Protein AF-A0A353W468-F1 (afdb_monomer_lite)

Sequence (94 aa):
MVDGTFALDNAVSIEAAHHKGITGEVAGRADILIAPNLQVGNVIHKSITYFACKDLASAIVGVGAPVIITSRTDSVRTKVLTIALACYTAKASV

Structure (mmCIF, N/CA/C/O backbone):
data_AF-A0A353W468-F1
#
_entry.id   AF-A0A353W468-F1
#
loop_
_atom_site.group_PDB
_atom_site.id
_atom_site.type_symbol
_atom_site.label_atom_id
_atom_site.label_alt_id
_atom_site.label_comp_id
_atom_site.label_asym_id
_atom_site.label_entity_id
_atom_site.label_seq_id
_atom_site.pdbx_PDB_ins_code
_atom_site.Cartn_x
_atom_site.Cartn_y
_atom_site.Cartn_z
_atom_site.occupancy
_atom_site.B_iso_or_equiv
_atom_site.auth_seq_id
_atom_site.auth_comp_id
_atom_site.auth_asym_id
_atom_site.auth_atom_id
_atom_site.pdbx_PDB_model_num
ATOM 1 N N . MET A 1 1 ? -13.480 -9.336 -2.588 1.00 84.12 1 MET A N 1
ATOM 2 C CA . MET A 1 1 ? -14.539 -8.470 -2.030 1.00 84.12 1 MET A CA 1
ATOM 3 C C . MET A 1 1 ? -14.016 -7.048 -1.959 1.00 84.12 1 MET A C 1
ATOM 5 O O . MET A 1 1 ? -12.812 -6.892 -1.816 1.00 84.12 1 MET A O 1
ATOM 9 N N . VAL A 1 2 ? -14.878 -6.041 -2.094 1.00 93.25 2 VAL A N 1
ATOM 10 C CA . VAL A 1 2 ? -14.520 -4.622 -1.941 1.00 93.25 2 VAL A CA 1
ATOM 11 C C . VAL A 1 2 ? -15.586 -3.978 -1.061 1.00 93.25 2 VAL A C 1
ATOM 13 O O . VAL A 1 2 ? -16.767 -4.222 -1.286 1.00 93.25 2 VAL A O 1
ATOM 16 N N . ASP A 1 3 ? -15.165 -3.193 -0.073 1.00 94.88 3 ASP A N 1
ATOM 17 C CA . ASP A 1 3 ? -16.034 -2.507 0.888 1.00 94.88 3 ASP A CA 1
ATOM 18 C C . ASP A 1 3 ? -15.411 -1.155 1.283 1.00 94.88 3 ASP A C 1
ATOM 20 O O . ASP A 1 3 ? -14.219 -0.931 1.041 1.00 94.88 3 ASP A O 1
ATOM 24 N N . GLY A 1 4 ? -16.191 -0.258 1.890 1.00 88.00 4 GLY A N 1
ATOM 25 C CA . GLY A 1 4 ? -15.674 0.973 2.484 1.00 88.00 4 GLY A CA 1
ATOM 26 C C . GLY A 1 4 ? -16.669 2.133 2.567 1.00 88.00 4 GLY A C 1
ATOM 27 O O . GLY A 1 4 ? -17.860 1.985 2.809 1.00 88.00 4 GLY A O 1
ATOM 28 N N . THR A 1 5 ? -16.185 3.343 2.288 1.00 88.31 5 THR A N 1
ATOM 29 C CA . THR A 1 5 ? -16.017 4.452 3.253 1.00 88.31 5 THR A CA 1
ATOM 30 C C . THR A 1 5 ? -15.496 4.089 4.648 1.00 88.31 5 THR A C 1
ATOM 32 O O . THR A 1 5 ? -16.147 4.323 5.664 1.00 88.31 5 THR A O 1
ATOM 35 N N . PHE A 1 6 ? -14.275 3.562 4.721 1.00 95.38 6 PHE A N 1
ATOM 36 C CA . PHE A 1 6 ? -13.583 3.372 5.997 1.00 95.38 6 PHE A CA 1
ATOM 37 C C . PHE A 1 6 ? -12.596 4.501 6.293 1.00 95.38 6 PHE A C 1
ATOM 39 O O . PHE A 1 6 ? -11.844 4.944 5.425 1.00 95.38 6 PHE A O 1
ATOM 46 N N . ALA A 1 7 ? -12.573 4.934 7.555 1.00 96.25 7 ALA A N 1
ATOM 47 C CA . ALA A 1 7 ? -11.394 5.579 8.116 1.00 96.25 7 ALA A CA 1
ATOM 48 C C . ALA A 1 7 ? -10.252 4.552 8.219 1.00 96.25 7 ALA A C 1
ATOM 50 O O . ALA A 1 7 ? -10.500 3.345 8.256 1.00 96.25 7 ALA A O 1
ATOM 51 N N . LEU A 1 8 ? -9.003 5.024 8.265 1.00 97.00 8 LEU A N 1
ATOM 52 C CA . LEU A 1 8 ? -7.823 4.154 8.214 1.00 97.00 8 LEU A CA 1
ATOM 53 C C . LEU A 1 8 ? -7.842 3.068 9.296 1.00 97.00 8 LEU A C 1
ATOM 55 O O . LEU A 1 8 ? -7.601 1.904 9.000 1.00 97.00 8 LEU A O 1
ATOM 59 N N . ASP A 1 9 ? -8.153 3.439 10.533 1.00 97.38 9 ASP A N 1
ATOM 60 C CA . ASP A 1 9 ? -8.194 2.520 11.668 1.00 97.38 9 ASP A CA 1
ATOM 61 C C . ASP A 1 9 ? -9.245 1.421 11.488 1.00 97.38 9 ASP A C 1
ATOM 63 O O . ASP A 1 9 ? -8.959 0.251 11.726 1.00 97.38 9 ASP A O 1
ATOM 67 N N . ASN A 1 10 ? -10.415 1.776 10.958 1.00 97.00 10 ASN A N 1
ATOM 68 C CA . ASN A 1 10 ? -11.482 0.823 10.653 1.00 97.00 10 ASN A CA 1
ATOM 69 C C . ASN A 1 10 ? -11.113 -0.118 9.505 1.00 97.00 10 ASN A C 1
ATOM 71 O O . ASN A 1 10 ? -11.698 -1.187 9.397 1.00 97.00 10 ASN A O 1
ATOM 75 N N . ALA A 1 11 ? -10.192 0.276 8.624 1.00 97.44 11 ALA A N 1
ATOM 76 C CA . ALA A 1 11 ? -9.735 -0.571 7.531 1.00 97.44 11 ALA A CA 1
ATOM 77 C C . ALA A 1 11 ? -8.680 -1.589 7.997 1.00 97.44 11 ALA A C 1
ATOM 79 O O . ALA A 1 11 ? -8.640 -2.696 7.470 1.00 97.44 11 ALA A O 1
ATOM 80 N N . VAL A 1 12 ? -7.847 -1.244 8.989 1.00 97.12 12 VAL A N 1
ATOM 81 C CA . VAL A 1 12 ? -6.644 -2.030 9.345 1.00 97.12 12 VAL A CA 1
ATOM 82 C C . VAL A 1 12 ? -6.654 -2.641 10.751 1.00 97.12 12 VAL A C 1
ATOM 84 O O . VAL A 1 12 ? -5.743 -3.393 11.085 1.00 97.12 12 VAL A O 1
ATOM 87 N N . SER A 1 13 ? -7.642 -2.320 11.593 1.00 98.12 13 SER A N 1
ATOM 88 C CA . SER A 1 13 ? -7.774 -2.872 12.946 1.00 98.12 13 SER A CA 1
ATOM 89 C C . SER A 1 13 ? -9.174 -3.426 13.195 1.00 98.12 13 SER A C 1
ATOM 91 O O . SER A 1 13 ? -10.161 -2.688 13.219 1.00 98.12 13 SER A O 1
ATOM 93 N N . ILE A 1 14 ? -9.248 -4.739 13.434 1.00 97.81 14 ILE A N 1
ATOM 94 C CA . ILE A 1 14 ? -10.484 -5.438 13.824 1.00 97.81 14 ILE A CA 1
ATOM 95 C C . ILE A 1 14 ? -11.062 -4.829 15.109 1.00 97.81 14 ILE A C 1
ATOM 97 O O . ILE A 1 14 ? -12.270 -4.636 15.213 1.00 97.81 14 ILE A O 1
ATOM 101 N N . GLU A 1 15 ? -10.203 -4.481 16.069 1.00 98.19 15 GLU A N 1
ATOM 102 C CA . GLU A 1 15 ? -10.615 -3.878 17.338 1.00 98.19 15 GLU A CA 1
ATOM 103 C C . GLU A 1 15 ? -11.257 -2.498 17.129 1.00 98.19 15 GLU A C 1
ATOM 105 O O . GLU A 1 15 ? -12.334 -2.228 17.659 1.00 98.19 15 GLU A O 1
ATOM 110 N N . ALA A 1 16 ? -10.645 -1.638 16.307 1.00 97.88 16 ALA A N 1
ATOM 111 C CA . ALA A 1 16 ? -11.194 -0.314 16.011 1.00 97.88 16 ALA A CA 1
ATOM 112 C C . ALA A 1 16 ? -12.524 -0.403 15.247 1.00 97.88 16 ALA A C 1
ATOM 114 O O . ALA A 1 16 ? -13.467 0.326 15.564 1.00 97.88 16 ALA A O 1
ATOM 115 N N . ALA A 1 17 ? -12.615 -1.320 14.277 1.00 97.69 17 ALA A N 1
ATOM 116 C CA . ALA A 1 17 ? -13.854 -1.592 13.558 1.00 97.69 17 ALA A CA 1
ATOM 117 C C . ALA A 1 17 ? -14.967 -2.044 14.519 1.00 97.69 17 ALA A C 1
ATOM 119 O O . ALA A 1 17 ? -16.058 -1.473 14.500 1.00 97.69 17 ALA A O 1
ATOM 120 N N . HIS A 1 18 ? -14.664 -2.983 15.422 1.00 97.38 18 HIS A N 1
ATOM 121 C CA . HIS A 1 18 ? -15.602 -3.472 16.432 1.00 97.38 18 HIS A CA 1
ATOM 122 C C . HIS A 1 18 ? -16.070 -2.360 17.382 1.00 97.38 18 HIS A C 1
ATOM 124 O O . HIS A 1 18 ? -17.273 -2.181 17.568 1.00 97.38 18 HIS A O 1
ATOM 130 N N . HIS A 1 19 ? -15.152 -1.557 17.934 1.00 97.81 19 HIS A N 1
ATOM 131 C CA . HIS A 1 19 ? -15.498 -0.442 18.827 1.00 97.81 19 HIS A CA 1
ATOM 132 C C . HIS A 1 19 ? -16.404 0.610 18.178 1.00 97.81 19 HIS A C 1
ATOM 134 O O . HIS A 1 19 ? -17.145 1.297 18.879 1.00 97.81 19 HIS A O 1
ATOM 140 N N . LYS A 1 20 ? -16.369 0.735 16.849 1.00 96.25 20 LYS A N 1
ATOM 141 C CA . LYS A 1 20 ? -17.220 1.661 16.092 1.00 96.25 20 LYS A CA 1
ATOM 142 C C . LYS A 1 20 ? -18.429 0.993 15.434 1.00 96.25 20 LYS A C 1
ATOM 144 O O . LYS A 1 20 ? -19.131 1.653 14.672 1.00 96.25 20 LYS A O 1
ATOM 149 N N . GLY A 1 21 ? -18.672 -0.293 15.698 1.00 96.31 21 GLY A N 1
ATOM 150 C CA . GLY A 1 21 ? -19.782 -1.045 15.107 1.00 96.31 21 GLY A CA 1
ATOM 151 C C . GLY A 1 21 ? -19.696 -1.190 13.584 1.00 96.31 21 GLY A C 1
ATOM 152 O O . GLY A 1 21 ? -20.715 -1.406 12.931 1.00 96.31 21 GLY A O 1
ATOM 153 N N . ILE A 1 22 ? -18.500 -1.048 13.005 1.00 96.44 22 ILE A N 1
ATOM 154 C CA . ILE A 1 22 ? -18.275 -1.261 11.576 1.00 96.44 22 ILE A CA 1
ATOM 155 C C . ILE A 1 22 ? -18.208 -2.764 11.329 1.00 96.44 22 ILE A C 1
ATOM 157 O O . ILE A 1 22 ? -17.428 -3.480 11.956 1.00 96.44 22 ILE A O 1
ATOM 161 N N . THR A 1 23 ? -19.042 -3.235 10.411 1.00 94.12 23 THR A N 1
ATOM 162 C CA . THR A 1 23 ? -19.161 -4.647 10.036 1.00 94.12 23 THR A CA 1
ATOM 163 C C . THR A 1 23 ? -18.841 -4.815 8.553 1.00 94.12 23 THR A C 1
ATOM 165 O O . THR A 1 23 ? -18.747 -3.828 7.828 1.00 94.12 23 THR A O 1
ATOM 168 N N . GLY A 1 24 ? -18.639 -6.056 8.113 1.00 92.44 24 GLY A N 1
ATOM 169 C CA . GLY A 1 24 ? -18.232 -6.387 6.744 1.00 92.44 24 GLY A CA 1
ATOM 170 C C . GLY A 1 24 ? -16.953 -7.218 6.728 1.00 92.44 24 GLY A C 1
ATOM 171 O O . GLY A 1 24 ? -16.171 -7.190 7.677 1.00 92.44 24 GLY A O 1
ATOM 172 N N . GLU A 1 25 ? -16.726 -7.992 5.666 1.00 93.56 25 GLU A N 1
ATOM 173 C CA . GLU A 1 25 ? -15.589 -8.928 5.639 1.00 93.56 25 GLU A CA 1
ATOM 174 C C . GLU A 1 25 ? -14.227 -8.229 5.511 1.00 93.56 25 GLU A C 1
ATOM 176 O O . GLU A 1 25 ? -13.204 -8.805 5.885 1.00 93.56 25 GLU A O 1
ATOM 1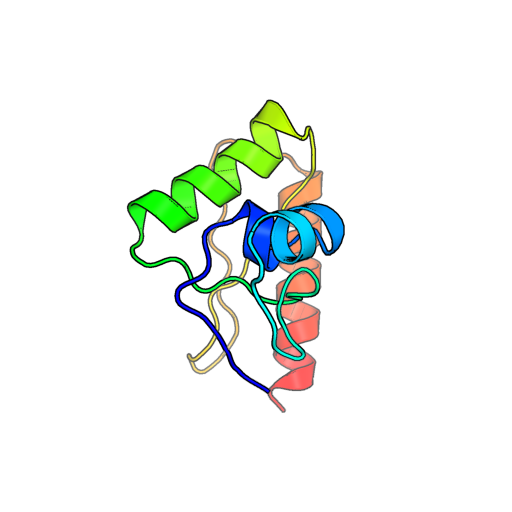81 N N . VAL A 1 26 ? -14.217 -6.991 5.004 1.00 97.12 26 VAL A N 1
ATOM 182 C CA . VAL A 1 26 ? -13.008 -6.166 4.831 1.00 97.12 26 VAL A CA 1
ATOM 183 C C . VAL A 1 26 ? -12.717 -5.312 6.073 1.00 97.12 26 VAL A C 1
ATOM 185 O O . VAL A 1 26 ? -11.579 -4.888 6.270 1.00 97.12 26 VAL A O 1
ATOM 188 N N . ALA A 1 27 ? -13.714 -5.061 6.931 1.00 97.19 27 ALA A N 1
ATOM 189 C CA . ALA A 1 27 ? -13.574 -4.198 8.102 1.00 97.19 27 ALA A CA 1
ATOM 190 C C . ALA A 1 27 ? -12.475 -4.718 9.047 1.00 97.19 27 ALA A C 1
ATOM 192 O O . ALA A 1 27 ? -12.519 -5.845 9.537 1.00 97.19 27 ALA A O 1
ATOM 193 N N . GLY A 1 28 ? -11.459 -3.891 9.279 1.00 97.62 28 GLY A N 1
ATOM 194 C CA . GLY A 1 28 ? -10.286 -4.196 10.094 1.00 97.62 28 GLY A CA 1
ATOM 195 C C . GLY A 1 28 ? -9.297 -5.182 9.467 1.00 97.62 28 GLY A C 1
ATOM 196 O O . GLY A 1 28 ? -8.356 -5.593 10.143 1.00 97.62 28 GLY A O 1
ATOM 197 N N . ARG A 1 29 ? -9.521 -5.596 8.214 1.00 97.44 29 ARG A N 1
ATOM 198 C CA . ARG A 1 29 ? -8.809 -6.689 7.532 1.00 97.44 29 ARG A CA 1
ATOM 199 C C . ARG A 1 29 ? -8.400 -6.323 6.101 1.00 97.44 29 ARG A C 1
ATOM 201 O O . ARG A 1 29 ? -8.225 -7.208 5.273 1.00 97.44 29 ARG A O 1
ATOM 208 N N . ALA A 1 30 ? -8.297 -5.036 5.780 1.00 97.62 30 ALA A N 1
ATOM 209 C CA . ALA A 1 30 ? -7.993 -4.595 4.426 1.00 97.62 30 ALA A CA 1
ATOM 210 C C . ALA A 1 30 ? -6.546 -4.929 4.022 1.00 97.62 30 ALA A C 1
ATOM 212 O O . ALA A 1 30 ? -5.597 -4.450 4.641 1.00 97.62 30 ALA A O 1
ATOM 213 N N . ASP A 1 31 ? -6.388 -5.672 2.924 1.00 96.88 31 ASP A N 1
ATOM 214 C CA . ASP A 1 31 ? -5.090 -5.884 2.265 1.00 96.88 31 ASP A CA 1
ATOM 215 C C . ASP A 1 31 ? -4.692 -4.702 1.363 1.00 96.88 31 ASP A C 1
ATOM 217 O O . ASP A 1 31 ? -3.511 -4.421 1.160 1.00 96.88 31 ASP A O 1
ATOM 221 N N . ILE A 1 32 ? -5.686 -4.006 0.795 1.00 96.12 32 ILE A N 1
ATOM 222 C CA . ILE A 1 32 ? -5.500 -2.908 -0.160 1.00 96.12 32 ILE A CA 1
ATOM 223 C C . ILE A 1 32 ? -6.265 -1.679 0.326 1.00 96.12 32 ILE A C 1
ATOM 225 O O . ILE A 1 32 ? -7.467 -1.739 0.582 1.00 96.12 32 ILE A O 1
ATOM 229 N N . LEU A 1 33 ? -5.570 -0.543 0.389 1.00 96.75 33 LEU A N 1
ATOM 230 C CA . LEU A 1 33 ? -6.159 0.760 0.685 1.00 96.75 33 LEU A CA 1
ATOM 231 C C . LEU A 1 33 ? -6.229 1.600 -0.591 1.00 96.75 33 LEU A C 1
ATOM 233 O O . LEU A 1 33 ? -5.206 1.877 -1.218 1.00 96.75 33 LEU A O 1
ATOM 237 N N . ILE A 1 34 ? -7.430 2.053 -0.947 1.00 96.25 34 ILE A N 1
ATOM 238 C CA . ILE A 1 34 ? -7.631 3.014 -2.034 1.00 96.25 34 ILE A CA 1
ATOM 239 C C . ILE A 1 34 ? -7.664 4.416 -1.430 1.00 96.25 34 ILE A C 1
ATOM 241 O O . ILE A 1 34 ? -8.602 4.782 -0.723 1.00 96.25 34 ILE A O 1
ATOM 245 N N . ALA A 1 35 ? -6.620 5.204 -1.686 1.00 96.62 35 ALA A N 1
ATOM 246 C CA . ALA A 1 35 ? -6.566 6.579 -1.209 1.00 96.62 35 ALA A CA 1
ATOM 247 C C . ALA A 1 35 ? -7.620 7.446 -1.931 1.00 96.62 35 ALA A C 1
ATOM 249 O O . ALA A 1 35 ? -7.761 7.339 -3.150 1.00 96.62 35 ALA A O 1
ATOM 250 N N . PRO A 1 36 ? -8.312 8.360 -1.226 1.00 96.44 36 PRO A N 1
ATOM 251 C CA . PRO A 1 36 ? -9.345 9.209 -1.825 1.00 96.44 36 PRO A CA 1
ATOM 252 C C . PRO A 1 36 ? -8.778 10.268 -2.782 1.00 96.44 36 PRO A C 1
ATOM 254 O O . PRO A 1 36 ? -9.512 10.849 -3.575 1.00 96.44 36 PRO A O 1
ATOM 257 N N . ASN A 1 37 ? -7.481 10.569 -2.683 1.00 97.62 37 ASN A N 1
ATOM 258 C CA . ASN A 1 37 ? -6.760 11.467 -3.577 1.00 97.62 37 ASN A CA 1
ATOM 259 C C . ASN A 1 37 ? -5.240 11.251 -3.456 1.00 97.62 37 ASN A C 1
ATOM 261 O O . ASN A 1 37 ? -4.756 10.579 -2.539 1.00 97.62 37 ASN A O 1
ATOM 265 N N . LEU A 1 38 ? -4.484 11.870 -4.368 1.00 96.50 38 LEU A N 1
ATOM 266 C CA . LEU A 1 38 ? -3.023 11.762 -4.428 1.00 96.50 38 LEU A CA 1
ATOM 267 C C . LEU A 1 38 ? -2.329 12.253 -3.149 1.00 96.50 38 LEU A C 1
ATOM 269 O O . LEU A 1 38 ? -1.338 11.659 -2.728 1.00 96.50 38 LEU A O 1
ATOM 273 N N . GLN A 1 39 ? -2.843 13.316 -2.523 1.00 97.62 39 GLN A N 1
ATOM 274 C CA . GLN A 1 39 ? -2.221 13.896 -1.331 1.00 97.62 39 GLN A CA 1
ATOM 275 C C . GLN A 1 39 ? -2.283 12.919 -0.157 1.00 97.62 39 GLN A C 1
ATOM 277 O O . GLN A 1 39 ? -1.261 12.653 0.470 1.00 97.62 39 GLN A O 1
ATOM 282 N N . VAL A 1 40 ? -3.448 12.311 0.083 1.00 97.81 40 VAL A N 1
ATOM 283 C CA . VAL A 1 40 ? -3.617 11.294 1.130 1.00 97.81 40 VAL A CA 1
ATOM 284 C C . VAL A 1 40 ? -2.754 10.063 0.845 1.00 97.81 40 VAL A C 1
ATOM 286 O O . VAL A 1 40 ? -2.086 9.573 1.753 1.00 97.81 40 VAL A O 1
ATOM 289 N N . GLY A 1 41 ? -2.686 9.604 -0.409 1.00 96.38 41 GLY A N 1
ATOM 290 C CA . GLY A 1 41 ? -1.810 8.489 -0.789 1.00 96.38 41 GLY A CA 1
ATOM 291 C C . GLY A 1 41 ? -0.329 8.771 -0.506 1.00 96.38 41 GLY A C 1
ATOM 292 O O . GLY A 1 41 ? 0.363 7.939 0.082 1.00 96.38 41 GLY A O 1
ATOM 293 N N . ASN A 1 42 ? 0.152 9.970 -0.848 1.00 94.81 42 ASN A N 1
ATOM 294 C CA . ASN A 1 42 ? 1.531 10.377 -0.578 1.00 94.81 42 ASN A CA 1
ATOM 295 C C . ASN A 1 42 ? 1.813 10.530 0.926 1.00 94.81 42 ASN A C 1
ATOM 297 O O . ASN A 1 42 ? 2.880 10.128 1.389 1.00 94.81 42 ASN A O 1
ATOM 301 N N . VAL A 1 43 ? 0.859 11.063 1.700 1.00 97.06 43 VAL A N 1
ATOM 302 C CA . VAL A 1 43 ? 0.974 11.146 3.165 1.00 97.06 43 VAL A CA 1
ATOM 303 C C . VAL A 1 43 ? 1.115 9.750 3.763 1.00 97.06 43 VAL A C 1
ATOM 305 O O . VAL A 1 43 ? 2.085 9.519 4.474 1.00 97.06 43 VAL A O 1
ATOM 308 N N . ILE A 1 44 ? 0.238 8.799 3.416 1.00 95.94 44 ILE A N 1
ATOM 309 C CA . ILE A 1 44 ? 0.321 7.412 3.909 1.00 95.94 44 ILE A CA 1
ATOM 310 C C . ILE A 1 44 ? 1.680 6.792 3.560 1.00 95.94 44 ILE A C 1
ATOM 312 O O . ILE A 1 44 ? 2.360 6.262 4.439 1.00 95.94 44 ILE A O 1
ATOM 316 N N . HIS A 1 45 ? 2.113 6.915 2.301 1.00 93.81 45 HIS A N 1
ATOM 317 C CA . HIS A 1 45 ? 3.407 6.406 1.848 1.00 93.81 45 HIS A CA 1
ATOM 318 C C . HIS A 1 45 ? 4.564 6.956 2.697 1.00 93.81 45 HIS A C 1
ATOM 320 O O . HIS A 1 45 ? 5.406 6.203 3.186 1.00 93.81 45 HIS A O 1
ATOM 326 N N . LYS A 1 46 ? 4.616 8.278 2.904 1.00 93.62 46 LYS A N 1
ATOM 327 C CA . LYS A 1 46 ? 5.684 8.924 3.679 1.00 93.62 46 LYS A CA 1
ATOM 328 C C . LYS A 1 46 ? 5.570 8.626 5.176 1.00 93.62 46 LYS A C 1
ATOM 330 O O . LYS A 1 46 ? 6.600 8.443 5.814 1.00 93.62 46 LYS A O 1
ATOM 335 N N . SER A 1 47 ? 4.370 8.499 5.737 1.00 96.69 47 SER A N 1
ATOM 336 C CA . SER A 1 47 ? 4.180 8.090 7.132 1.00 96.69 47 SER A CA 1
ATOM 337 C C . SER A 1 47 ? 4.735 6.689 7.397 1.00 96.69 47 SER A C 1
ATOM 339 O O . SER A 1 47 ? 5.403 6.485 8.408 1.00 96.69 47 SER A O 1
ATOM 341 N N . ILE A 1 48 ? 4.551 5.739 6.475 1.00 94.94 48 ILE A N 1
ATOM 342 C CA . ILE A 1 48 ? 5.139 4.396 6.598 1.00 94.94 48 ILE A CA 1
ATOM 343 C C . ILE A 1 48 ? 6.675 4.470 6.590 1.00 94.94 48 ILE A C 1
ATOM 345 O O . ILE A 1 48 ? 7.334 3.850 7.425 1.00 94.94 48 ILE A O 1
ATOM 349 N N . THR A 1 49 ? 7.256 5.278 5.699 1.00 92.56 49 THR A N 1
ATOM 350 C CA . THR A 1 49 ? 8.715 5.440 5.628 1.00 92.56 49 THR A CA 1
ATOM 351 C C . THR A 1 49 ? 9.298 6.132 6.860 1.00 92.56 49 THR A C 1
ATOM 353 O O . THR A 1 49 ? 10.249 5.628 7.451 1.00 92.56 49 THR A O 1
ATOM 356 N N . TYR A 1 50 ? 8.751 7.284 7.248 1.00 94.31 50 TYR A N 1
ATOM 357 C CA . TYR A 1 50 ? 9.373 8.170 8.236 1.00 94.31 50 TYR A CA 1
ATOM 358 C C . TYR A 1 50 ? 8.897 7.940 9.672 1.00 94.31 50 TYR A C 1
ATOM 360 O O . TYR A 1 50 ? 9.671 8.183 10.591 1.00 94.31 50 TYR A O 1
ATOM 368 N N . PHE A 1 51 ? 7.659 7.481 9.885 1.00 97.00 51 PHE A N 1
ATOM 369 C CA . PHE A 1 51 ? 7.133 7.223 11.233 1.00 97.00 51 PHE A CA 1
ATOM 370 C C . PHE A 1 51 ? 7.129 5.741 11.591 1.00 97.00 51 PHE A C 1
ATOM 372 O O . PHE A 1 51 ? 7.500 5.391 12.706 1.00 97.00 51 PHE A O 1
ATOM 379 N N . ALA A 1 52 ? 6.753 4.858 10.660 1.00 96.12 52 ALA A N 1
ATOM 380 C CA . ALA A 1 52 ? 6.797 3.415 10.913 1.00 96.12 52 ALA A CA 1
ATOM 381 C C . ALA A 1 52 ? 8.189 2.800 10.666 1.00 96.12 52 ALA A C 1
ATOM 383 O O . ALA A 1 52 ? 8.395 1.622 10.966 1.00 96.12 52 ALA A O 1
ATOM 384 N N . CYS A 1 53 ? 9.141 3.581 10.135 1.00 94.38 53 CYS A N 1
ATOM 385 C CA . CYS A 1 53 ? 10.504 3.149 9.813 1.00 94.38 53 CYS A CA 1
ATOM 386 C C . CYS A 1 53 ? 10.528 1.882 8.939 1.00 94.38 53 CYS A C 1
ATOM 388 O O . CYS A 1 53 ? 11.294 0.948 9.194 1.00 94.38 53 CYS A O 1
ATOM 390 N N . LYS A 1 54 ? 9.652 1.821 7.927 1.00 94.81 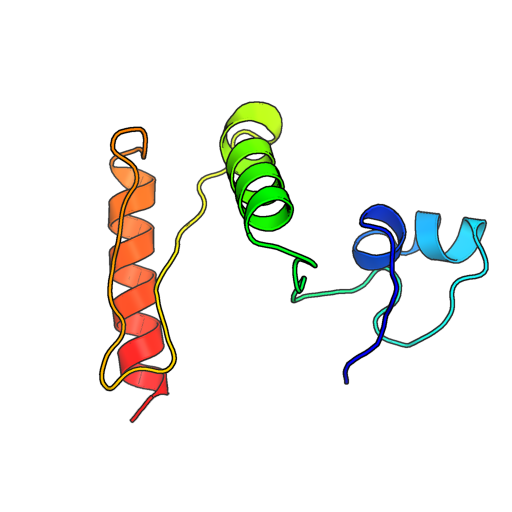54 LYS A N 1
ATOM 391 C CA . LYS A 1 54 ? 9.558 0.697 6.983 1.00 94.81 54 LYS A CA 1
ATOM 392 C C . LYS A 1 54 ? 9.896 1.123 5.559 1.00 94.81 54 LYS A C 1
ATOM 394 O O . LYS A 1 54 ? 9.521 2.204 5.110 1.00 94.81 54 LYS A O 1
ATOM 399 N N . ASP A 1 55 ? 10.555 0.229 4.828 1.00 91.62 55 ASP A N 1
ATOM 400 C CA . ASP A 1 55 ? 10.753 0.381 3.387 1.00 91.62 55 ASP A CA 1
ATOM 401 C C . ASP A 1 55 ? 9.433 0.122 2.648 1.00 91.62 55 ASP A C 1
ATOM 403 O O . ASP A 1 55 ? 8.705 -0.815 2.980 1.00 91.62 55 ASP A O 1
ATOM 407 N N . LEU A 1 56 ? 9.147 0.921 1.619 1.00 92.94 56 LEU A N 1
ATOM 408 C CA . LEU A 1 56 ? 7.945 0.785 0.798 1.00 92.94 56 LEU A CA 1
ATOM 409 C C . LEU A 1 56 ? 8.346 0.742 -0.678 1.00 92.94 56 LEU A C 1
ATOM 411 O O . LEU A 1 56 ? 8.863 1.717 -1.215 1.00 92.94 56 LEU A O 1
ATOM 415 N N . ALA A 1 57 ? 8.138 -0.411 -1.313 1.00 94.50 57 ALA A N 1
ATOM 416 C CA . ALA A 1 57 ? 8.388 -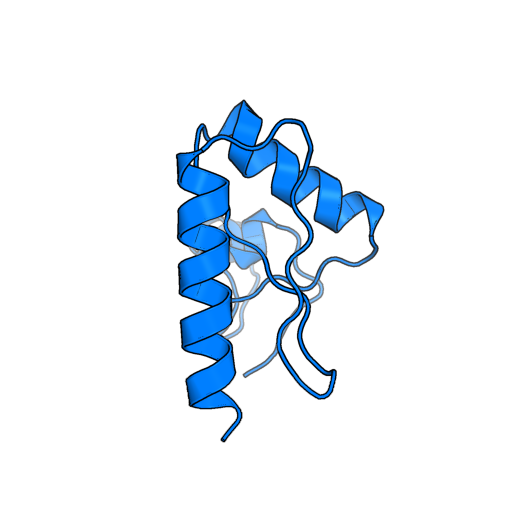0.611 -2.737 1.00 94.50 57 ALA A CA 1
ATOM 417 C C . ALA A 1 57 ? 7.169 -0.192 -3.566 1.00 94.50 57 ALA A C 1
ATOM 419 O O . ALA A 1 57 ? 6.033 -0.471 -3.184 1.00 94.50 57 ALA A O 1
ATOM 420 N N . SER A 1 58 ? 7.391 0.440 -4.714 1.00 93.69 58 SER A N 1
ATOM 421 C CA . SER A 1 58 ? 6.311 0.979 -5.544 1.00 93.69 58 SER A CA 1
ATOM 422 C C . SER A 1 58 ? 6.563 0.753 -7.030 1.00 93.69 58 SER A C 1
ATOM 424 O O . SER A 1 58 ? 7.697 0.777 -7.496 1.00 93.69 58 SER A O 1
ATOM 426 N N . ALA A 1 59 ? 5.496 0.533 -7.792 1.00 94.75 59 ALA A N 1
ATOM 427 C CA . ALA A 1 59 ? 5.544 0.442 -9.245 1.00 94.75 59 ALA A CA 1
ATOM 428 C C . ALA A 1 59 ? 4.266 1.044 -9.833 1.00 94.75 59 ALA A C 1
ATOM 430 O O . ALA A 1 59 ? 3.189 0.927 -9.24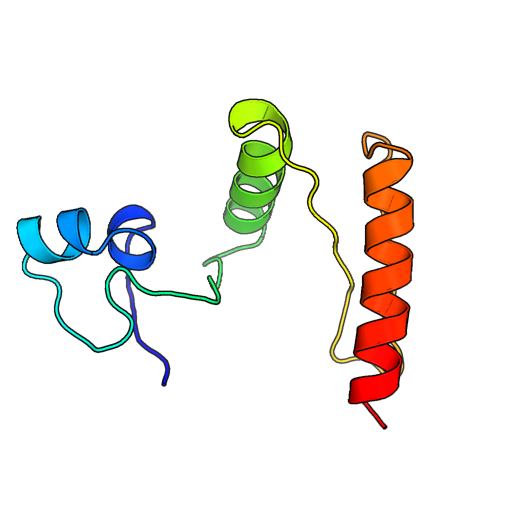8 1.00 94.75 59 ALA A O 1
ATOM 431 N N . ILE A 1 60 ? 4.385 1.673 -10.998 1.00 94.94 60 ILE A N 1
ATOM 432 C CA . ILE A 1 60 ? 3.242 2.095 -11.803 1.00 94.94 60 ILE A CA 1
ATOM 433 C C . ILE A 1 60 ? 2.808 0.900 -12.647 1.00 94.94 60 ILE A C 1
ATOM 435 O O . ILE A 1 60 ? 3.623 0.288 -13.341 1.00 94.94 60 ILE A O 1
ATOM 439 N N . VAL A 1 61 ? 1.520 0.582 -12.577 1.00 93.69 61 VAL A N 1
ATOM 440 C CA . VAL A 1 61 ? 0.878 -0.556 -13.246 1.00 93.69 61 VAL A CA 1
ATOM 441 C C . VAL A 1 61 ? -0.316 -0.074 -14.077 1.00 93.69 61 VAL A C 1
ATOM 443 O O . VAL A 1 61 ? -0.734 1.074 -13.944 1.00 93.69 61 VAL A O 1
ATOM 446 N N . GLY A 1 62 ? -0.863 -0.935 -14.941 1.00 91.25 62 GLY A N 1
ATOM 447 C CA . GLY A 1 62 ? -1.988 -0.587 -15.828 1.00 91.25 62 GLY A CA 1
ATOM 448 C C . GLY A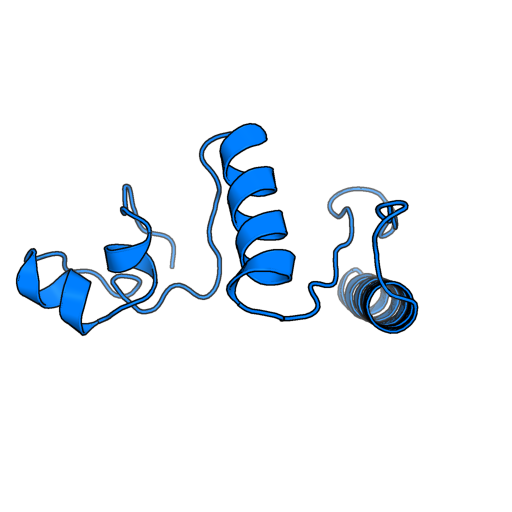 1 62 ? -1.581 0.011 -17.182 1.00 91.25 62 GLY A C 1
ATOM 449 O O . GLY A 1 62 ? -2.436 0.426 -17.956 1.00 91.25 62 GLY A O 1
ATOM 450 N N . VAL A 1 63 ? -0.281 0.030 -17.479 1.00 90.81 63 VAL A N 1
ATOM 451 C CA . VAL A 1 63 ? 0.295 0.325 -18.801 1.00 90.81 63 VAL A CA 1
ATOM 452 C C . VAL A 1 63 ? 0.994 -0.934 -19.342 1.00 90.81 63 VAL A C 1
ATOM 454 O O . VAL A 1 63 ? 1.078 -1.933 -18.633 1.00 90.81 63 VAL A O 1
ATOM 457 N N . GLY A 1 64 ? 1.502 -0.912 -20.581 1.00 92.00 64 GLY A N 1
ATOM 458 C CA . GLY A 1 64 ? 2.015 -2.115 -21.267 1.00 92.00 64 GLY A CA 1
ATOM 459 C C . GLY A 1 64 ? 3.164 -2.873 -20.575 1.00 92.00 64 GLY A C 1
ATOM 460 O O . GLY A 1 64 ? 3.406 -4.028 -20.906 1.00 92.00 64 GLY A O 1
ATOM 461 N N . ALA A 1 65 ? 3.862 -2.254 -19.620 1.00 93.38 65 ALA A N 1
ATOM 462 C CA . ALA A 1 65 ? 4.828 -2.899 -18.729 1.00 93.38 65 ALA A CA 1
ATOM 463 C C . ALA A 1 65 ? 4.956 -2.093 -17.419 1.00 93.38 65 ALA A C 1
ATOM 465 O O . ALA A 1 65 ? 4.747 -0.880 -17.452 1.00 93.38 65 ALA A O 1
ATOM 466 N N . PRO A 1 66 ? 5.328 -2.696 -16.274 1.00 95.56 66 PRO A N 1
ATOM 467 C CA . PRO A 1 66 ? 5.521 -1.949 -15.031 1.00 95.56 66 PRO A CA 1
ATOM 468 C C . PRO A 1 66 ? 6.595 -0.862 -15.161 1.00 95.56 66 PRO A C 1
ATOM 470 O O . PRO A 1 66 ? 7.689 -1.119 -15.666 1.00 95.56 66 PRO A O 1
ATOM 473 N N . VAL A 1 67 ? 6.308 0.342 -14.662 1.00 95.75 67 VAL A N 1
ATOM 474 C CA . VAL A 1 67 ? 7.246 1.478 -14.681 1.00 95.75 67 VAL A CA 1
ATOM 475 C C . VAL A 1 67 ? 7.669 1.828 -13.260 1.00 95.75 67 VAL A C 1
ATOM 477 O O . VAL A 1 67 ? 6.843 1.950 -12.357 1.00 95.75 67 VAL A O 1
ATOM 480 N N . ILE A 1 68 ? 8.971 2.014 -13.058 1.00 94.56 68 ILE A N 1
ATOM 481 C CA . ILE A 1 68 ? 9.551 2.389 -11.767 1.00 94.56 68 ILE A CA 1
ATOM 482 C C . ILE A 1 68 ? 9.781 3.899 -11.727 1.00 94.56 68 ILE A C 1
ATOM 484 O O . ILE A 1 68 ? 10.470 4.446 -12.585 1.00 94.56 68 ILE A O 1
ATOM 488 N N . ILE A 1 69 ? 9.279 4.556 -10.679 1.00 91.06 69 ILE A N 1
ATOM 489 C CA . ILE A 1 69 ? 9.646 5.931 -10.327 1.00 91.06 69 ILE A CA 1
ATOM 490 C C . ILE A 1 69 ? 10.026 5.953 -8.850 1.00 91.06 69 ILE A C 1
ATOM 492 O O . ILE A 1 69 ? 9.204 5.675 -7.984 1.00 91.06 69 ILE A O 1
ATOM 496 N N . THR A 1 70 ? 11.280 6.288 -8.559 1.00 90.06 70 THR A N 1
ATOM 497 C CA . THR A 1 70 ? 11.801 6.357 -7.186 1.00 90.06 70 THR A CA 1
ATOM 498 C C . THR A 1 70 ? 11.829 7.794 -6.678 1.00 90.06 70 THR A C 1
ATOM 500 O O . THR A 1 70 ? 12.091 8.721 -7.447 1.00 90.06 70 THR A O 1
ATOM 503 N N . SER A 1 71 ? 11.683 7.991 -5.371 1.00 87.81 71 SER A N 1
ATOM 504 C CA . SER A 1 71 ? 12.014 9.260 -4.724 1.00 87.81 71 SER A CA 1
ATOM 505 C C . SER A 1 71 ? 13.531 9.422 -4.620 1.00 87.81 71 SER A C 1
ATOM 507 O O . SER A 1 71 ? 14.268 8.475 -4.334 1.00 87.81 71 SER A O 1
ATOM 509 N N . ARG A 1 72 ? 14.019 10.662 -4.749 1.00 90.62 72 ARG A N 1
ATOM 510 C CA . ARG A 1 72 ? 15.430 11.003 -4.465 1.00 90.62 72 ARG A CA 1
ATOM 511 C C . ARG A 1 72 ? 15.847 10.608 -3.045 1.00 90.62 72 ARG A C 1
ATOM 513 O O . ARG A 1 72 ? 17.009 10.301 -2.815 1.00 90.62 72 ARG A O 1
ATOM 520 N N . THR A 1 73 ? 14.889 10.603 -2.124 1.00 88.44 73 THR A N 1
ATOM 521 C CA . THR A 1 73 ? 15.075 10.266 -0.708 1.00 88.44 73 THR A CA 1
ATOM 522 C C . THR A 1 73 ? 14.993 8.769 -0.407 1.00 88.44 73 THR A C 1
ATOM 524 O O . THR A 1 73 ? 15.138 8.400 0.752 1.00 88.44 73 THR A O 1
ATOM 527 N N . ASP A 1 74 ? 14.705 7.914 -1.393 1.00 91.44 74 ASP A N 1
ATOM 528 C CA . ASP A 1 74 ? 14.570 6.477 -1.140 1.00 91.44 74 ASP A CA 1
ATOM 529 C C . ASP A 1 74 ? 15.930 5.833 -0.867 1.00 91.44 74 ASP A C 1
ATOM 531 O O . ASP A 1 74 ? 16.933 6.129 -1.531 1.00 91.44 74 ASP A O 1
ATOM 535 N N . SER A 1 75 ? 15.943 4.905 0.093 1.00 92.12 75 SER A N 1
ATOM 536 C CA . SER A 1 75 ? 17.121 4.111 0.427 1.00 92.12 75 SER A CA 1
ATOM 537 C C . SER A 1 75 ? 17.520 3.205 -0.747 1.00 92.12 75 SER A C 1
ATOM 539 O O . SER A 1 75 ? 16.703 2.860 -1.606 1.00 92.12 75 SER A O 1
ATOM 541 N N . VAL A 1 76 ? 18.784 2.769 -0.784 1.00 95.25 76 VAL A N 1
ATOM 542 C CA . VAL A 1 76 ? 19.245 1.772 -1.772 1.00 95.25 76 VAL A CA 1
ATOM 543 C C . VAL A 1 76 ? 18.387 0.506 -1.698 1.00 95.25 76 VAL A C 1
ATOM 545 O O . VAL A 1 76 ? 17.997 -0.039 -2.729 1.00 95.25 76 VAL A O 1
ATOM 548 N N . ARG A 1 77 ? 18.029 0.080 -0.482 1.00 95.19 77 ARG A N 1
ATOM 549 C CA . ARG A 1 77 ? 17.174 -1.082 -0.239 1.00 95.19 77 ARG A CA 1
ATOM 550 C C . ARG A 1 77 ? 15.780 -0.903 -0.841 1.00 95.19 77 ARG A C 1
ATOM 552 O O . ARG A 1 77 ? 15.338 -1.791 -1.563 1.00 95.19 77 ARG A O 1
ATOM 559 N N . THR A 1 78 ? 15.130 0.241 -0.624 1.00 95.56 78 THR A N 1
ATOM 560 C CA . THR A 1 78 ? 13.826 0.558 -1.227 1.00 95.56 78 THR A CA 1
ATOM 561 C C . THR A 1 78 ? 13.882 0.474 -2.750 1.00 95.56 78 THR A C 1
ATOM 563 O O . THR A 1 78 ? 13.024 -0.154 -3.363 1.00 95.56 78 THR A O 1
ATOM 566 N N . LYS A 1 79 ? 14.932 1.024 -3.372 1.00 95.88 79 LYS A N 1
ATOM 567 C CA . LYS A 1 79 ? 15.107 0.972 -4.833 1.00 95.88 79 LYS A CA 1
ATOM 568 C C . LYS A 1 79 ? 15.245 -0.465 -5.347 1.00 95.88 79 LYS A C 1
ATOM 570 O O . LYS A 1 79 ? 14.616 -0.812 -6.342 1.00 95.88 79 LYS A O 1
ATOM 575 N N . VAL A 1 80 ? 16.014 -1.311 -4.656 1.00 96.88 80 VAL A N 1
ATOM 576 C CA . VAL A 1 80 ? 16.154 -2.739 -5.001 1.00 96.88 80 VAL A CA 1
ATOM 577 C C . VAL A 1 80 ? 14.824 -3.483 -4.856 1.00 96.88 80 VAL A C 1
ATOM 579 O O . VAL A 1 80 ? 14.450 -4.235 -5.755 1.00 96.88 80 VAL A O 1
ATOM 582 N N . LEU A 1 81 ? 14.080 -3.254 -3.768 1.00 96.44 81 LEU A N 1
ATOM 583 C CA . LEU A 1 81 ? 12.764 -3.871 -3.561 1.00 96.44 81 LEU A CA 1
ATOM 584 C C . LEU A 1 81 ? 11.755 -3.437 -4.632 1.00 96.44 81 LEU A C 1
ATOM 586 O O . LEU A 1 81 ? 10.988 -4.262 -5.118 1.00 96.44 81 LEU A O 1
ATOM 590 N N . THR A 1 82 ? 11.797 -2.175 -5.054 1.00 96.69 82 THR A N 1
ATOM 591 C CA . THR A 1 82 ? 10.992 -1.659 -6.166 1.00 96.69 82 THR A CA 1
ATOM 592 C C . THR A 1 82 ? 11.320 -2.349 -7.496 1.00 96.69 82 THR A C 1
ATOM 594 O O . THR A 1 82 ? 10.405 -2.708 -8.235 1.00 96.69 82 THR A O 1
ATOM 597 N N . ILE A 1 83 ? 12.600 -2.606 -7.794 1.00 96.31 83 ILE A N 1
ATOM 598 C CA . ILE A 1 83 ? 12.990 -3.388 -8.982 1.00 96.31 83 ILE A CA 1
ATOM 599 C C . ILE A 1 83 ? 12.430 -4.810 -8.896 1.00 96.31 83 ILE A C 1
ATOM 601 O O . ILE A 1 83 ? 11.818 -5.289 -9.850 1.00 96.31 83 ILE A O 1
ATOM 605 N N . ALA A 1 84 ? 12.588 -5.467 -7.744 1.00 96.31 84 ALA A N 1
ATOM 606 C CA . ALA A 1 84 ? 12.059 -6.809 -7.530 1.00 96.31 84 ALA A CA 1
ATOM 607 C C . ALA A 1 84 ? 10.530 -6.859 -7.703 1.00 96.31 84 ALA A C 1
ATOM 609 O O . ALA A 1 84 ? 10.022 -7.756 -8.378 1.00 96.31 84 ALA A O 1
ATOM 610 N N . LEU A 1 85 ? 9.810 -5.869 -7.161 1.00 96.00 85 LEU A N 1
ATOM 611 C CA . LEU A 1 85 ? 8.364 -5.722 -7.326 1.00 96.00 85 LEU A CA 1
ATOM 612 C C . LEU A 1 85 ? 7.984 -5.572 -8.803 1.00 96.00 85 LEU A C 1
ATOM 614 O O . LEU A 1 85 ? 7.099 -6.278 -9.273 1.00 96.00 85 LEU A O 1
ATOM 618 N N . ALA A 1 86 ? 8.665 -4.706 -9.556 1.00 96.00 86 ALA A N 1
ATOM 619 C CA . ALA A 1 86 ? 8.386 -4.519 -10.978 1.00 96.00 86 ALA A CA 1
ATOM 620 C C . ALA A 1 86 ? 8.612 -5.807 -11.787 1.00 96.00 86 ALA A C 1
ATOM 622 O O . ALA A 1 86 ? 7.774 -6.162 -12.616 1.00 96.00 86 ALA A O 1
ATOM 623 N N . CYS A 1 87 ? 9.692 -6.549 -11.515 1.00 95.44 87 CYS A N 1
ATOM 624 C CA . CYS A 1 87 ? 9.942 -7.848 -12.145 1.00 95.44 87 CYS A CA 1
ATOM 625 C C . CYS A 1 87 ? 8.861 -8.883 -11.798 1.00 95.44 87 CYS A C 1
ATOM 627 O O . CYS A 1 87 ? 8.451 -9.654 -12.666 1.00 95.44 87 CYS A O 1
ATOM 629 N N . TYR A 1 88 ? 8.401 -8.909 -10.544 1.00 94.62 88 TYR A N 1
ATOM 630 C CA . TYR A 1 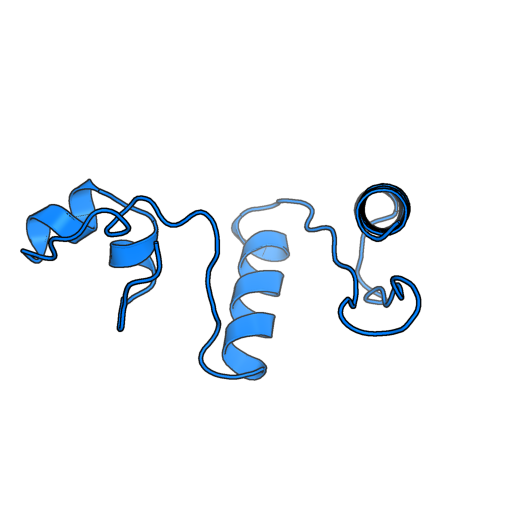88 ? 7.325 -9.796 -10.103 1.00 94.62 88 TYR A CA 1
ATOM 631 C C . TYR A 1 88 ? 6.007 -9.469 -10.815 1.00 94.62 88 TYR A C 1
ATOM 633 O O . TYR A 1 88 ? 5.390 -10.349 -11.413 1.00 94.62 88 TYR A O 1
ATOM 641 N N . THR A 1 89 ? 5.623 -8.193 -10.839 1.00 93.69 89 THR A N 1
ATOM 642 C CA . THR A 1 89 ? 4.400 -7.729 -11.503 1.00 93.69 89 THR A CA 1
ATOM 643 C C . THR A 1 89 ? 4.441 -7.962 -13.014 1.00 93.69 89 THR A C 1
ATOM 645 O O . THR A 1 89 ? 3.429 -8.339 -13.599 1.00 93.69 89 THR A O 1
ATOM 648 N N . ALA A 1 90 ? 5.604 -7.800 -13.655 1.00 92.44 90 ALA A N 1
ATOM 649 C CA . ALA A 1 90 ? 5.764 -8.054 -15.087 1.00 92.44 90 ALA A CA 1
ATOM 650 C C . ALA A 1 90 ? 5.504 -9.524 -15.444 1.00 92.44 90 ALA A C 1
ATOM 652 O O . ALA A 1 90 ? 4.852 -9.794 -16.445 1.00 92.44 90 ALA A O 1
ATOM 653 N N . LYS A 1 91 ? 5.953 -10.471 -14.606 1.00 85.50 91 LYS A N 1
ATOM 654 C CA . LYS A 1 91 ? 5.660 -11.902 -14.797 1.00 85.50 91 LYS A CA 1
ATOM 655 C C . LYS A 1 91 ? 4.184 -12.239 -14.623 1.00 85.50 91 LYS A C 1
ATOM 657 O O . LYS A 1 91 ? 3.708 -13.138 -15.292 1.00 85.50 91 LYS A O 1
ATOM 662 N N . ALA A 1 92 ? 3.491 -11.557 -13.715 1.00 75.88 92 ALA A N 1
ATOM 663 C CA . ALA A 1 92 ? 2.075 -11.801 -13.446 1.00 75.88 92 ALA A CA 1
ATOM 664 C C . ALA A 1 92 ? 1.135 -11.182 -14.498 1.00 75.88 92 ALA A C 1
ATOM 666 O O . ALA A 1 92 ? -0.057 -11.471 -14.492 1.00 75.88 92 ALA A O 1
ATOM 667 N N . SER A 1 93 ? 1.658 -10.301 -15.358 1.00 59.81 93 SER A N 1
ATOM 668 C CA . SER A 1 93 ? 0.898 -9.588 -16.397 1.00 59.81 93 SER A CA 1
ATOM 669 C C . SER A 1 93 ? 0.979 -10.266 -17.776 1.00 59.81 93 SER A C 1
ATOM 671 O O . SER A 1 93 ? 0.476 -9.709 -18.751 1.00 59.81 93 SER A O 1
ATOM 673 N N . VAL A 1 94 ? 1.631 -11.433 -17.852 1.00 45.19 94 VAL A N 1
ATOM 674 C CA . VAL A 1 94 ? 1.735 -12.324 -19.021 1.00 45.19 94 VAL A CA 1
ATOM 675 C C . VAL A 1 94 ? 1.021 -13.625 -18.686 1.00 45.19 94 VAL A C 1
ATOM 677 O O . VAL A 1 94 ? 0.302 -14.132 -19.571 1.00 45.19 94 VAL A O 1
#

pLDDT: mean 93.7, std 7.06, range [45.19, 98.19]

Radius of gyration: 15.6 Å; chains: 1; bounding box: 39×26×40 Å

Secondary structure (DSSP, 8-state):
-------HHHHH-HHHHHHTT--SSSTT--S----SSHHHHHHHHHHHHHTS-------B-SSSS-B----TT--HHHHHHHHHHHHHHHHHT-

Foldseek 3Di:
DDDDPDDPQQQQQPVVVVVVVNDDPRGNPPPDDDDPDPVRVVVVQVCCVPVVVDQDADWDDPDPAIHDDDDPPHDPVSVVVNVVVRVVVRVVVD